Protein AF-A0A443S228-F1 (afdb_monomer_lite)

Orga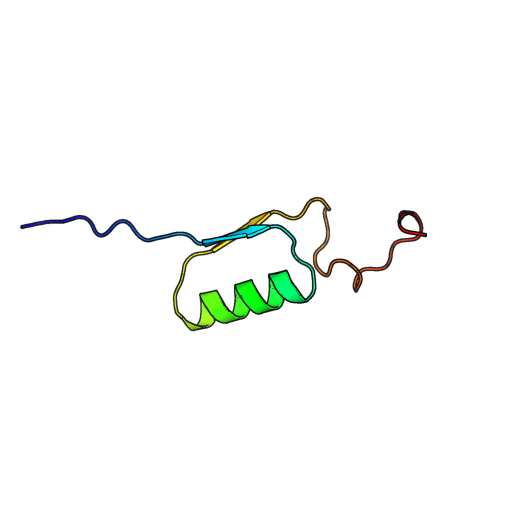nism: NCBI:txid299467

pLDDT: mean 90.12, std 13.14, range [45.75, 98.38]

Secondary structure (DSSP, 8-state):
--------EEEEE--BHHHHHHHHHHHTTT-EEEEE-SSSSSBGGGS--GGG-

Foldseek 3Di:
DDDPDPQDEAEAEAQAPVRVVVVVVCVVVVHHYDYDHPDPDHHVVHPDDPVVD

InterPro domains:
  IPR020946 Flavin monooxygenase-like [PF00743] (8-51)
  IPR036188 FAD/NAD(P)-binding domain superfamily [G3DSA:3.50.50.60] (6-53)
  IPR036188 FAD/NAD(P)-binding domain superfamily [SSF51905] (10-48)
  IPR050346 Flavin-containing monooxygenases-like [PTHR23023] (7-49)

Structure (mmCIF, N/CA/C/O backbone):
data_AF-A0A443S228-F1
#
_entry.id   AF-A0A443S228-F1
#
loop_
_atom_site.group_PDB
_atom_site.id
_atom_site.type_symbol
_atom_site.label_atom_id
_atom_site.label_alt_id
_atom_site.label_comp_id
_atom_site.label_asym_id
_atom_site.label_entity_id
_atom_site.label_seq_id
_atom_site.pdbx_PDB_ins_code
_atom_site.Cartn_x
_atom_site.Cartn_y
_atom_site.Cartn_z
_atom_site.occupancy
_atom_site.B_iso_or_equiv
_atom_site.auth_seq_id
_atom_site.auth_comp_id
_atom_site.auth_asym_id
_atom_site.auth_atom_id
_atom_site.pdbx_PDB_model_num
ATOM 1 N N . MET A 1 1 ? -27.448 16.801 23.685 1.00 46.00 1 MET A N 1
ATOM 2 C CA . MET A 1 1 ? -26.019 17.061 23.406 1.00 46.00 1 MET A CA 1
ATOM 3 C C . MET A 1 1 ? -25.608 16.110 22.297 1.00 46.00 1 MET A C 1
ATOM 5 O O . MET A 1 1 ? -25.219 14.990 22.586 1.00 46.00 1 MET A O 1
ATOM 9 N N . ASN A 1 2 ? -25.786 16.501 21.035 1.00 45.75 2 ASN A N 1
ATOM 10 C CA . ASN A 1 2 ? -25.585 15.588 19.907 1.00 45.75 2 ASN A CA 1
ATOM 11 C C . ASN A 1 2 ? -24.410 16.109 19.083 1.00 45.75 2 ASN A C 1
ATOM 13 O O . ASN A 1 2 ? -24.597 16.769 18.067 1.00 45.75 2 ASN A O 1
ATOM 17 N N . GLY A 1 3 ? -23.193 15.873 19.572 1.00 55.47 3 GLY A N 1
ATOM 18 C CA . GLY A 1 3 ? -22.002 16.038 18.750 1.00 55.47 3 GLY A CA 1
ATOM 19 C C . GLY A 1 3 ? -21.963 14.884 17.759 1.00 55.47 3 GLY A C 1
ATOM 20 O O . GLY A 1 3 ? -21.664 13.757 18.146 1.00 55.47 3 GLY A O 1
ATOM 21 N N . SER A 1 4 ? -22.313 15.132 16.499 1.00 63.44 4 SER A N 1
ATOM 22 C CA . SER A 1 4 ? -22.067 14.179 15.419 1.00 63.44 4 SER A CA 1
ATOM 23 C C . SER A 1 4 ? -20.565 13.906 15.359 1.00 63.44 4 SER A C 1
ATOM 25 O O . SER A 1 4 ? -19.780 14.780 14.987 1.00 63.44 4 SER A O 1
ATOM 27 N N . LEU A 1 5 ? -20.154 12.710 15.777 1.00 70.25 5 LEU A N 1
ATOM 28 C CA . LEU A 1 5 ? -18.763 12.284 15.716 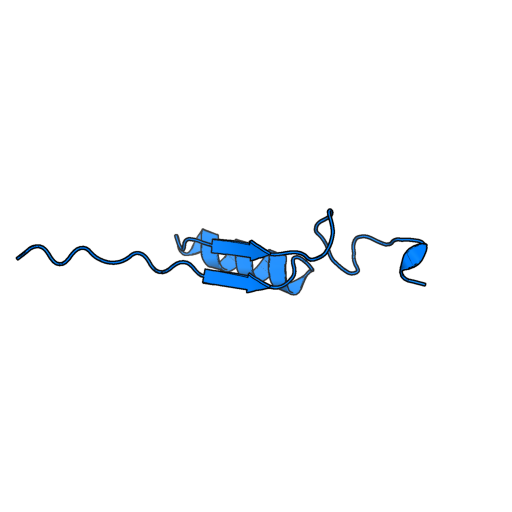1.00 70.25 5 LEU A CA 1
ATOM 29 C C . LEU A 1 5 ? -18.390 12.157 14.232 1.00 70.25 5 LEU A C 1
ATOM 31 O O . LEU A 1 5 ? -18.796 11.208 13.564 1.00 70.25 5 LEU A O 1
ATOM 35 N N . HIS A 1 6 ? -17.663 13.133 13.686 1.00 74.19 6 HIS A N 1
ATOM 36 C CA . HIS A 1 6 ? -17.146 13.027 12.325 1.00 74.19 6 HIS A CA 1
ATOM 37 C C . HIS A 1 6 ? -16.186 11.836 12.260 1.00 74.19 6 HIS A C 1
ATOM 39 O O . HIS A 1 6 ? -15.100 11.859 12.848 1.00 74.19 6 HIS A O 1
ATOM 45 N N . LYS A 1 7 ? -16.601 10.774 11.564 1.00 82.19 7 LYS A N 1
ATOM 46 C CA . LYS A 1 7 ? -15.776 9.586 11.358 1.00 82.19 7 LYS A CA 1
ATOM 47 C C . LYS A 1 7 ? -14.576 9.978 10.494 1.00 82.19 7 LYS A C 1
ATOM 49 O O . LYS A 1 7 ? -14.742 10.447 9.371 1.00 82.19 7 LYS A O 1
ATOM 54 N N . LYS A 1 8 ? -13.365 9.845 11.040 1.00 89.06 8 LYS A N 1
ATOM 55 C CA . LYS A 1 8 ? -12.129 10.151 10.309 1.00 89.06 8 LYS A CA 1
ATOM 56 C C . LYS A 1 8 ? -11.892 9.075 9.251 1.00 89.06 8 LYS A C 1
ATOM 58 O O . LYS A 1 8 ? -11.914 7.889 9.574 1.00 89.06 8 LYS A O 1
ATOM 63 N N . VAL A 1 9 ? -11.632 9.504 8.020 1.00 96.19 9 VAL A N 1
ATOM 64 C CA . VAL A 1 9 ? -11.262 8.631 6.901 1.00 96.19 9 VAL A CA 1
ATOM 65 C C . VAL A 1 9 ? -9.772 8.799 6.631 1.00 96.19 9 VAL A C 1
ATOM 67 O O . VAL A 1 9 ? -9.287 9.922 6.491 1.00 96.19 9 VAL A O 1
ATOM 70 N N . ILE A 1 10 ? -9.039 7.690 6.578 1.00 97.69 10 ILE A N 1
ATOM 71 C CA . ILE A 1 10 ? -7.599 7.691 6.319 1.00 97.69 10 ILE A CA 1
ATOM 72 C C . ILE A 1 10 ? -7.368 7.625 4.811 1.00 97.69 10 ILE A C 1
ATOM 74 O O . ILE A 1 10 ? -7.802 6.684 4.148 1.00 97.69 10 ILE A O 1
ATOM 78 N N . CYS A 1 11 ? -6.672 8.627 4.276 1.00 98.00 11 CYS A N 1
ATOM 79 C CA . CYS A 1 11 ? -6.228 8.638 2.889 1.00 98.00 11 CYS A CA 1
ATOM 80 C C . CYS A 1 11 ? -4.888 7.902 2.766 1.00 98.00 11 CYS A C 1
ATOM 82 O O . CYS A 1 11 ? -3.932 8.235 3.468 1.00 98.00 11 CYS A O 1
ATOM 84 N N . ILE A 1 12 ? -4.821 6.913 1.880 1.00 98.38 12 ILE A N 1
ATOM 85 C CA . ILE A 1 12 ? -3.621 6.122 1.596 1.00 98.38 12 ILE A CA 1
ATOM 86 C C . ILE A 1 12 ? -3.228 6.375 0.140 1.00 98.38 12 ILE A C 1
ATOM 88 O O . ILE A 1 12 ? -4.024 6.135 -0.765 1.00 98.38 12 ILE A O 1
ATOM 92 N N . ILE A 1 13 ? -2.005 6.855 -0.088 1.00 98.25 13 ILE A N 1
ATOM 93 C CA . ILE A 1 13 ? -1.471 7.131 -1.427 1.00 98.25 13 ILE A CA 1
ATOM 94 C C . ILE A 1 13 ? -0.489 6.023 -1.809 1.00 98.25 13 ILE A C 1
ATOM 96 O O . ILE A 1 13 ? 0.535 5.842 -1.152 1.00 98.25 13 ILE A O 1
ATOM 100 N N . GLY A 1 14 ? -0.812 5.298 -2.875 1.00 97.56 14 GLY A N 1
ATOM 101 C CA . GLY A 1 14 ? -0.103 4.114 -3.340 1.00 97.56 14 GLY A CA 1
ATOM 102 C C . GLY A 1 14 ? -0.638 2.828 -2.710 1.00 97.56 14 GLY A C 1
ATOM 103 O O . GLY A 1 14 ? -0.847 2.732 -1.500 1.00 97.56 14 GLY A O 1
ATOM 104 N N . SER A 1 15 ? -0.815 1.808 -3.544 1.00 97.38 15 SER A N 1
ATOM 105 C CA . SER A 1 15 ? -1.314 0.474 -3.186 1.00 97.38 15 SER A CA 1
ATOM 106 C C . SER A 1 15 ? -0.259 -0.625 -3.390 1.00 97.38 15 SER A C 1
ATOM 108 O O . SER A 1 15 ? -0.564 -1.779 -3.697 1.00 97.38 15 SER A O 1
ATOM 110 N N . GLY A 1 16 ? 1.014 -0.262 -3.204 1.00 97.00 16 GLY A N 1
ATOM 111 C CA . GLY A 1 16 ? 2.129 -1.205 -3.118 1.00 97.00 16 GLY A CA 1
ATOM 112 C C . GLY A 1 16 ? 2.143 -1.996 -1.805 1.00 97.00 16 GLY A C 1
ATOM 113 O O . GLY A 1 16 ? 1.209 -1.928 -1.006 1.00 97.00 16 GLY A O 1
ATOM 114 N N . ALA A 1 17 ? 3.238 -2.711 -1.535 1.00 97.69 17 ALA A N 1
ATOM 115 C CA . ALA A 1 17 ? 3.380 -3.528 -0.324 1.00 97.69 17 ALA A CA 1
ATOM 116 C C . ALA A 1 17 ? 3.094 -2.750 0.982 1.00 97.69 17 ALA A C 1
ATOM 118 O O . ALA A 1 17 ? 2.386 -3.233 1.869 1.00 97.69 17 ALA A O 1
ATOM 119 N N . SER A 1 18 ? 3.585 -1.513 1.091 1.00 97.69 18 SER A N 1
ATOM 120 C CA . SER A 1 18 ? 3.330 -0.634 2.242 1.00 97.69 18 SER A CA 1
ATOM 121 C C . SER A 1 18 ? 1.882 -0.128 2.300 1.00 97.69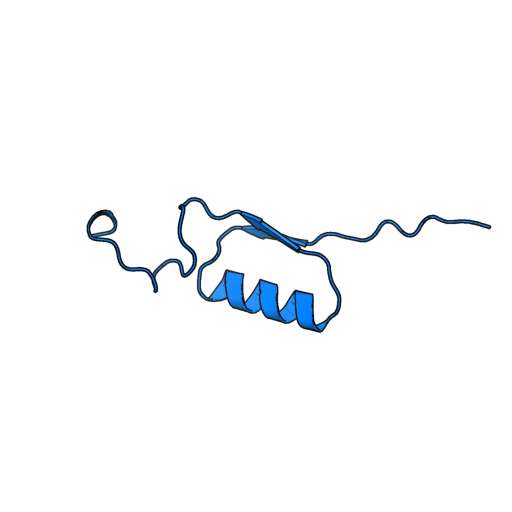 18 SER A C 1
ATOM 123 O O . SER A 1 18 ? 1.270 -0.113 3.366 1.00 97.69 18 SER A O 1
ATOM 125 N N . GLY A 1 19 ? 1.300 0.247 1.159 1.00 98.12 19 GLY A N 1
ATOM 126 C CA . GLY A 1 19 ? -0.083 0.719 1.073 1.00 98.12 19 GLY A CA 1
ATOM 127 C C . GLY A 1 19 ? -1.092 -0.352 1.482 1.00 98.12 19 GLY A C 1
ATOM 128 O O . GLY A 1 19 ? -1.958 -0.110 2.323 1.00 98.12 19 GLY A O 1
ATOM 129 N N . LEU A 1 20 ? -0.936 -1.572 0.960 1.00 98.19 20 LEU A N 1
ATOM 130 C CA . LEU A 1 20 ? -1.817 -2.703 1.268 1.00 98.19 20 LEU A CA 1
ATOM 131 C C . LEU A 1 20 ? -1.746 -3.118 2.744 1.00 98.19 20 LEU A C 1
ATOM 133 O O . LEU A 1 20 ? -2.777 -3.374 3.370 1.00 98.19 20 LEU A O 1
ATOM 137 N N . THR A 1 21 ? -0.548 -3.136 3.335 1.00 98.25 21 THR A N 1
ATOM 138 C CA . THR A 1 21 ? -0.382 -3.438 4.769 1.00 98.25 21 THR A CA 1
ATOM 139 C C . THR A 1 21 ? -0.962 -2.336 5.661 1.00 98.25 21 THR A C 1
ATOM 141 O O . THR A 1 21 ? -1.563 -2.639 6.699 1.00 98.25 21 THR A O 1
ATOM 144 N N . CYS A 1 22 ? -0.880 -1.070 5.233 1.00 98.38 22 CYS A N 1
ATOM 145 C CA . CYS A 1 22 ? -1.552 0.051 5.890 1.00 98.38 22 CYS A CA 1
ATOM 146 C C . CYS A 1 22 ? -3.084 -0.093 5.834 1.00 98.38 22 CYS A C 1
ATOM 148 O O . CYS A 1 22 ? -3.741 0.002 6.874 1.00 98.38 22 CYS A O 1
ATOM 150 N N . ILE A 1 23 ? -3.650 -0.419 4.662 1.00 98.19 23 ILE A N 1
ATOM 151 C CA . ILE A 1 23 ? -5.091 -0.685 4.488 1.00 98.19 23 ILE A CA 1
ATOM 152 C C . ILE A 1 23 ? -5.551 -1.781 5.451 1.00 98.19 23 ILE A C 1
ATOM 154 O O . ILE A 1 23 ? -6.496 -1.567 6.214 1.00 98.19 23 ILE A O 1
ATOM 158 N N . LYS A 1 24 ? -4.865 -2.932 5.462 1.00 98.19 24 LYS A N 1
ATOM 159 C CA . LYS A 1 24 ? -5.190 -4.055 6.355 1.00 98.19 24 LYS A CA 1
ATOM 160 C C . LYS A 1 24 ? -5.167 -3.625 7.821 1.00 98.19 24 LYS A C 1
ATOM 162 O O . LYS A 1 24 ? -6.138 -3.840 8.540 1.00 98.19 24 LYS A O 1
ATOM 167 N N . SER A 1 25 ? -4.097 -2.950 8.238 1.00 98.38 25 SER A N 1
ATOM 168 C CA . SER A 1 25 ? -3.918 -2.496 9.621 1.00 98.38 25 SER A CA 1
ATOM 169 C C . SER A 1 25 ? -4.996 -1.505 10.069 1.00 98.38 25 SER A C 1
ATOM 171 O O . SER A 1 25 ? -5.422 -1.548 11.227 1.00 98.38 25 SER A O 1
ATOM 173 N N . CYS A 1 26 ? -5.441 -0.620 9.173 1.00 97.50 26 CYS A N 1
ATOM 174 C CA . CYS A 1 26 ? -6.529 0.321 9.438 1.00 97.50 26 CYS A CA 1
ATOM 175 C C . CYS A 1 26 ? -7.879 -0.398 9.545 1.00 97.50 26 CYS A C 1
ATOM 177 O O . CYS A 1 26 ? -8.641 -0.144 10.479 1.00 97.50 26 CYS A O 1
ATOM 179 N N . ARG A 1 27 ? -8.156 -1.333 8.627 1.00 96.94 27 ARG A N 1
ATOM 180 C CA . ARG A 1 27 ? -9.397 -2.119 8.632 1.00 96.94 27 ARG A CA 1
ATOM 181 C C . ARG A 1 27 ? -9.531 -2.994 9.876 1.00 96.94 27 ARG A C 1
ATOM 183 O O . ARG A 1 27 ? -10.601 -3.007 10.472 1.00 96.94 27 ARG A O 1
ATOM 190 N N . ASP A 1 28 ? -8.443 -3.612 10.332 1.00 98.25 28 ASP A N 1
ATOM 191 C CA . ASP A 1 28 ? -8.419 -4.400 11.577 1.00 98.25 28 ASP A CA 1
ATOM 192 C C . ASP A 1 28 ? -8.766 -3.570 12.823 1.00 98.25 28 ASP A C 1
ATOM 194 O O . ASP A 1 28 ? -9.201 -4.105 13.839 1.00 98.25 28 ASP A O 1
ATOM 198 N N . ARG A 1 29 ? -8.588 -2.246 12.748 1.00 96.44 29 ARG A N 1
ATOM 199 C CA . ARG A 1 29 ? -8.907 -1.283 13.811 1.00 96.44 29 ARG A CA 1
ATOM 200 C C . ARG A 1 29 ? -10.260 -0.595 13.603 1.00 96.4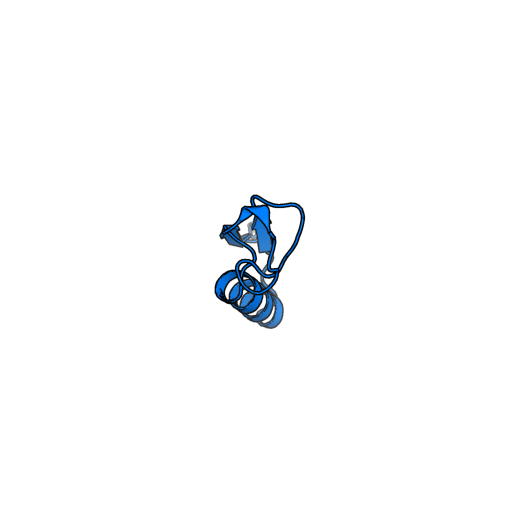4 29 ARG A C 1
ATOM 202 O O . ARG A 1 29 ? -10.544 0.389 14.279 1.00 96.44 29 ARG A O 1
ATOM 209 N N . ASN A 1 30 ? -11.091 -1.096 12.684 1.00 95.12 30 ASN A N 1
ATOM 210 C CA . ASN A 1 30 ? -12.392 -0.525 12.315 1.00 95.12 30 ASN A CA 1
ATOM 211 C C . ASN A 1 30 ? -12.320 0.931 11.810 1.00 95.12 30 ASN A C 1
ATOM 213 O O . ASN A 1 30 ? -13.254 1.714 12.000 1.00 95.12 30 ASN A O 1
ATOM 217 N N . LEU A 1 31 ? -11.216 1.302 11.156 1.00 96.00 31 LEU A N 1
ATOM 218 C CA . LEU A 1 31 ? -11.044 2.618 10.541 1.00 96.00 31 LEU A CA 1
ATOM 219 C C . LEU A 1 31 ? -11.528 2.601 9.084 1.00 96.00 31 LEU A C 1
ATOM 221 O O . LEU A 1 31 ? -11.369 1.607 8.364 1.00 96.00 31 LEU A O 1
ATOM 225 N N . ASP A 1 32 ? -12.104 3.718 8.638 1.00 96.62 32 ASP A N 1
ATOM 226 C CA . ASP A 1 32 ? -12.439 3.915 7.227 1.00 96.62 32 ASP A CA 1
ATOM 227 C C . ASP A 1 32 ? -11.211 4.386 6.458 1.00 96.62 32 ASP A C 1
ATOM 229 O O . ASP A 1 32 ? -10.437 5.217 6.938 1.00 96.62 32 ASP A O 1
ATOM 233 N N . VAL A 1 33 ? -11.049 3.862 5.247 1.00 97.81 33 VAL A N 1
ATOM 234 C CA . VAL A 1 33 ? -9.907 4.154 4.384 1.00 97.81 33 VAL A CA 1
ATOM 235 C C . VAL A 1 33 ? -10.376 4.482 2.976 1.00 97.81 33 VAL A C 1
ATOM 237 O O . VAL A 1 33 ? -11.322 3.874 2.475 1.00 97.81 33 VAL A O 1
ATOM 240 N N . VAL A 1 34 ? -9.673 5.405 2.332 1.00 98.06 34 VAL A N 1
ATOM 241 C CA . VAL A 1 34 ? -9.722 5.628 0.885 1.00 98.06 34 VAL A CA 1
ATOM 242 C C . VAL A 1 34 ? -8.296 5.491 0.376 1.00 98.06 34 VAL A C 1
ATOM 244 O O . VAL A 1 34 ? -7.387 6.126 0.907 1.00 98.06 34 VAL A O 1
ATOM 247 N N . CYS A 1 35 ? -8.093 4.636 -0.622 1.00 98.00 35 CYS A N 1
ATOM 248 C CA . CYS A 1 35 ? -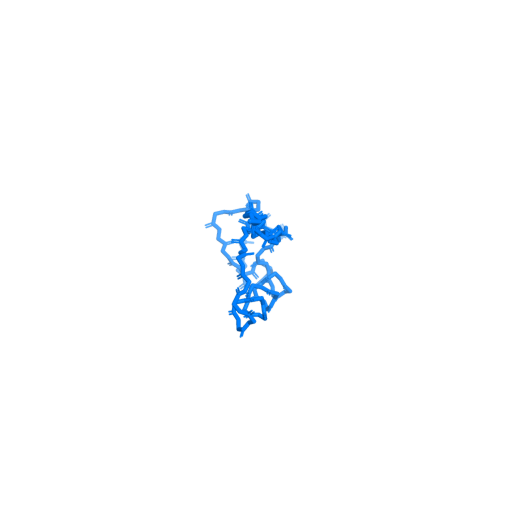6.792 4.434 -1.243 1.00 98.00 35 CYS A CA 1
ATOM 249 C C . CYS A 1 35 ? -6.813 4.970 -2.671 1.00 98.00 35 CYS A C 1
ATOM 251 O O . CYS A 1 35 ? -7.743 4.679 -3.420 1.00 98.00 35 CYS A O 1
ATOM 253 N N . TYR A 1 36 ? -5.777 5.723 -3.029 1.00 98.19 36 TYR A N 1
ATOM 254 C CA . TYR A 1 36 ? -5.515 6.153 -4.394 1.00 98.19 36 TYR A CA 1
ATOM 255 C C . TYR A 1 36 ? -4.257 5.463 -4.899 1.00 98.19 36 TYR A C 1
ATOM 257 O O . TYR A 1 36 ? -3.204 5.537 -4.269 1.00 98.19 36 TYR A O 1
ATOM 265 N N . GLU A 1 37 ? -4.369 4.819 -6.048 1.00 97.38 37 GLU A N 1
ATOM 266 C CA . GLU A 1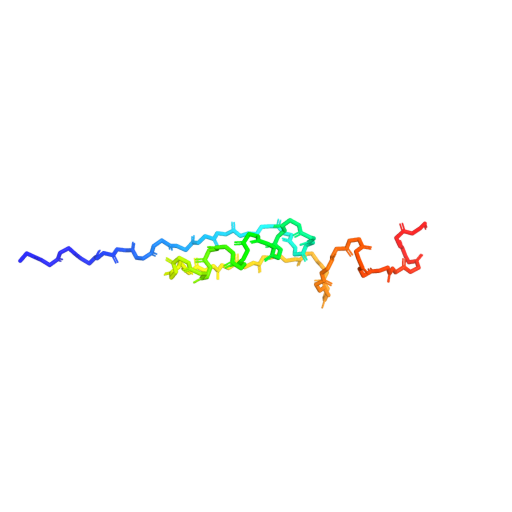 37 ? -3.270 4.209 -6.780 1.00 97.38 37 GLU A CA 1
ATOM 267 C C . GLU A 1 37 ? -3.196 4.891 -8.145 1.00 97.38 37 GLU A C 1
ATOM 269 O O . GLU A 1 37 ? -4.227 5.186 -8.745 1.00 97.38 37 GLU A O 1
ATOM 274 N N . LYS A 1 38 ? -1.981 5.196 -8.611 1.00 94.94 38 LYS A N 1
ATOM 275 C CA . LYS A 1 38 ? -1.788 5.847 -9.914 1.00 94.94 38 LYS A CA 1
ATOM 276 C C . LYS A 1 38 ? -2.223 4.920 -11.048 1.00 94.94 38 LYS A C 1
ATOM 278 O O . LYS A 1 38 ? -2.669 5.389 -12.088 1.00 94.94 38 LYS A O 1
ATOM 283 N N . SER A 1 39 ? -2.006 3.626 -10.863 1.00 92.12 39 SER A N 1
ATOM 284 C CA . SER A 1 39 ? -2.265 2.608 -11.865 1.00 92.12 39 SER A CA 1
ATOM 285 C C . SER A 1 39 ? -3.581 1.854 -11.670 1.00 92.12 39 SER A C 1
ATOM 287 O O . SER A 1 39 ? -4.193 1.888 -10.609 1.00 92.12 39 SER A O 1
ATOM 289 N N . ASP A 1 40 ? -3.974 1.083 -12.682 1.00 93.62 40 ASP A N 1
ATOM 290 C CA . ASP A 1 40 ? -5.192 0.263 -12.624 1.00 93.62 40 ASP A CA 1
ATOM 291 C C . ASP A 1 40 ? -5.025 -1.044 -11.827 1.00 93.62 40 ASP A C 1
ATOM 293 O O . ASP A 1 40 ? -5.956 -1.845 -11.730 1.00 93.62 40 ASP A O 1
ATOM 297 N N . PHE A 1 41 ? -3.842 -1.291 -11.251 1.00 93.19 41 PHE A N 1
ATOM 298 C CA . PHE A 1 41 ? -3.542 -2.534 -10.544 1.00 93.19 41 PHE A CA 1
ATOM 299 C C . PHE A 1 41 ? -2.916 -2.283 -9.176 1.00 93.19 41 PHE A C 1
ATOM 301 O O . PHE A 1 41 ? -2.038 -1.440 -9.011 1.00 93.19 41 PHE A O 1
ATOM 308 N N . LEU A 1 42 ? -3.310 -3.112 -8.210 1.00 95.19 42 LEU A N 1
ATOM 309 C CA . LEU A 1 42 ? -2.690 -3.152 -6.891 1.00 95.19 42 LEU A CA 1
ATOM 310 C C . LEU A 1 42 ? -1.345 -3.888 -6.930 1.00 95.19 42 LEU A C 1
ATOM 312 O O . LEU A 1 42 ? -1.078 -4.696 -7.822 1.00 95.19 42 LEU A O 1
ATOM 316 N N . GLY A 1 43 ? -0.533 -3.669 -5.899 1.00 94.69 43 GLY A N 1
ATOM 317 C CA . GLY A 1 43 ? 0.693 -4.428 -5.646 1.00 94.69 43 GLY A CA 1
ATOM 318 C C . GLY A 1 43 ? 1.979 -3.643 -5.888 1.00 94.69 43 GLY A C 1
ATOM 319 O O . GLY A 1 43 ? 3.034 -4.054 -5.403 1.00 94.69 43 GLY A O 1
ATOM 320 N N . GLY A 1 44 ? 1.915 -2.479 -6.544 1.00 93.88 44 GLY A N 1
ATOM 321 C CA . GLY A 1 44 ? 3.105 -1.681 -6.860 1.00 93.88 44 GLY A CA 1
ATOM 322 C C . GLY A 1 44 ? 4.154 -2.540 -7.573 1.00 93.88 44 GLY A C 1
ATOM 323 O O . GLY A 1 44 ? 3.809 -3.275 -8.490 1.00 93.88 44 GLY A O 1
ATOM 324 N N . LEU A 1 45 ? 5.397 -2.542 -7.080 1.00 93.06 45 LEU A N 1
ATOM 325 C CA . LEU A 1 45 ? 6.499 -3.341 -7.644 1.00 93.06 45 LEU A CA 1
ATOM 326 C C . LEU A 1 45 ? 6.228 -4.856 -7.724 1.00 93.06 45 LEU A C 1
ATOM 328 O O . LEU A 1 45 ? 6.859 -5.545 -8.516 1.00 93.06 45 LEU A O 1
ATOM 332 N N . TRP A 1 46 ? 5.303 -5.398 -6.923 1.00 93.56 46 TRP A N 1
ATOM 333 C CA . TRP A 1 46 ? 4.934 -6.819 -7.004 1.00 93.56 46 TRP A CA 1
ATOM 334 C C . TRP A 1 46 ? 4.162 -7.142 -8.284 1.00 93.56 46 TRP A C 1
ATOM 336 O O . TRP A 1 46 ? 4.165 -8.283 -8.744 1.00 93.56 46 TRP A O 1
ATOM 346 N N . LYS A 1 47 ? 3.497 -6.140 -8.865 1.00 91.50 47 LYS A N 1
ATOM 347 C CA . LYS A 1 47 ? 2.852 -6.241 -10.165 1.00 91.50 47 LYS A CA 1
ATOM 348 C C . LYS A 1 47 ? 3.823 -5.724 -11.222 1.00 91.50 47 LYS A C 1
ATOM 350 O O . LYS A 1 47 ? 3.697 -4.590 -11.667 1.00 91.50 47 LYS A O 1
ATOM 355 N N . TYR A 1 48 ? 4.762 -6.584 -11.609 1.00 89.88 48 TYR A N 1
ATOM 356 C CA . TYR A 1 48 ? 5.695 -6.316 -12.702 1.00 89.88 48 TYR A CA 1
ATOM 357 C C . TYR A 1 48 ? 4.952 -5.960 -14.000 1.00 89.88 48 TYR A C 1
ATOM 359 O O . TYR A 1 48 ? 3.917 -6.569 -14.320 1.00 89.88 48 TYR A O 1
ATOM 367 N N . ARG A 1 49 ? 5.496 -4.984 -14.731 1.00 85.44 49 ARG A N 1
ATOM 368 C CA . ARG A 1 49 ? 5.049 -4.536 -16.053 1.00 85.44 49 ARG A CA 1
ATOM 369 C C . ARG A 1 49 ? 6.282 -4.277 -16.894 1.00 85.44 49 ARG A C 1
ATOM 371 O O . ARG A 1 49 ? 7.247 -3.704 -16.397 1.00 85.44 49 ARG A O 1
ATOM 378 N N . ASP A 1 50 ? 6.221 -4.649 -18.163 1.00 85.81 50 ASP A N 1
ATOM 379 C CA . ASP A 1 50 ? 7.334 -4.418 -19.086 1.00 85.81 50 ASP A CA 1
ATOM 380 C C . ASP A 1 50 ? 7.623 -2.919 -19.282 1.00 85.81 50 ASP A C 1
ATOM 382 O O . ASP A 1 50 ? 8.745 -2.548 -19.596 1.00 85.81 50 ASP A O 1
ATOM 386 N N . GLU A 1 51 ? 6.633 -2.052 -19.045 1.00 80.38 51 GLU A N 1
ATOM 387 C CA . GLU A 1 51 ? 6.757 -0.588 -19.131 1.00 80.38 51 GLU A CA 1
ATOM 388 C C . GLU A 1 51 ? 7.551 0.048 -17.975 1.00 80.38 51 GLU A C 1
ATOM 390 O O . GLU A 1 51 ? 7.917 1.220 -18.063 1.00 80.38 51 GLU A O 1
ATOM 395 N N . ASP A 1 52 ? 7.771 -0.688 -16.880 1.00 74.19 52 ASP A N 1
ATOM 396 C CA . ASP A 1 52 ? 8.465 -0.197 -15.682 1.00 74.19 52 ASP A CA 1
ATOM 397 C C . ASP A 1 52 ? 9.993 -0.439 -15.737 1.00 74.19 52 ASP A C 1
ATOM 399 O O . ASP A 1 52 ? 10.698 -0.099 -14.780 1.00 74.19 52 ASP A O 1
ATOM 403 N N . VAL A 1 53 ? 10.496 -1.042 -16.826 1.00 68.75 53 VAL A N 1
ATOM 404 C CA . VAL A 1 53 ? 11.911 -1.404 -17.054 1.00 68.75 53 VAL A CA 1
ATOM 405 C C . VAL A 1 53 ? 12.599 -0.439 -18.013 1.00 68.75 53 VAL A C 1
ATOM 407 O O . VAL A 1 53 ? 12.010 -0.106 -19.063 1.00 68.75 53 VAL A O 1
#

Sequence (53 aa):
MNGSLHKKVICIIGSGASGLTCIKSCRDRNLDVVCYEKSDFLGGLWKYRDEDV

Radius of gyration: 14.98 Å; chains: 1; bounding box: 38×24×42 Å